Protein AF-A0A810PUP8-F1 (afdb_monomer_lite)

Radius of gyration: 11.88 Å; chains: 1; bounding box: 39×22×23 Å

Sequence (62 aa):
MKVLVACEESQEVCKAFRAKGHESYSCDIQEPSGGHPEWHILGDALVAIKGGASDHDGRTDA

Secondary structure (DSSP, 8-state):
-EEEEES-SS-HHHHHHHHTT-EEEEEESSPP-SS-GGGEEES-HHHHHTT---S--S----

pLDDT: mean 86.85, std 18.72, range [38.44, 98.31]

Structure (mmCIF, N/CA/C/O backbone):
data_AF-A0A810PUP8-F1
#
_entry.id   AF-A0A810PUP8-F1
#
loop_
_atom_site.group_PDB
_atom_site.id
_atom_site.type_symbol
_atom_site.label_atom_id
_atom_site.label_alt_id
_atom_site.label_comp_id
_atom_site.label_asym_id
_atom_site.label_entity_id
_atom_site.label_seq_id
_atom_site.pdbx_PDB_ins_code
_atom_site.Cartn_x
_atom_site.Cartn_y
_atom_site.Cartn_z
_atom_site.occupancy
_atom_site.B_iso_or_equiv
_atom_site.auth_seq_id
_atom_site.auth_comp_id
_atom_site.auth_asym_id
_atom_site.auth_atom_id
_atom_site.pdbx_PDB_model_num
ATOM 1 N N . MET A 1 1 ? -8.618 -9.201 5.952 1.00 94.31 1 MET A N 1
ATOM 2 C CA . MET A 1 1 ? -8.518 -9.261 4.475 1.00 94.31 1 MET A CA 1
ATOM 3 C C . MET A 1 1 ? -7.224 -8.585 4.082 1.00 94.31 1 MET A C 1
ATOM 5 O O . MET A 1 1 ? -6.878 -7.609 4.741 1.00 94.31 1 MET A O 1
ATOM 9 N N . LYS A 1 2 ? -6.534 -9.115 3.070 1.00 94.94 2 LYS A N 1
ATOM 10 C CA . LYS A 1 2 ? -5.361 -8.462 2.491 1.00 94.94 2 LYS A CA 1
ATOM 11 C C . LYS A 1 2 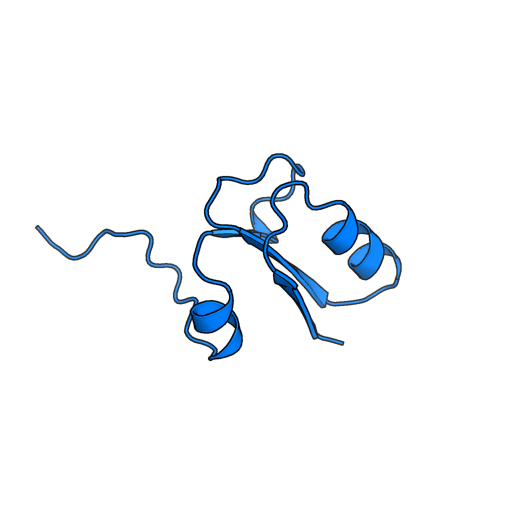? -5.812 -7.461 1.435 1.00 94.94 2 LYS A C 1
ATOM 13 O O . LYS A 1 2 ? -6.638 -7.816 0.596 1.00 94.94 2 LYS A O 1
ATOM 18 N N . VAL A 1 3 ? -5.316 -6.232 1.516 1.00 96.81 3 VAL A N 1
ATOM 19 C CA . VAL A 1 3 ? -5.689 -5.125 0.629 1.00 96.81 3 VAL A CA 1
ATOM 20 C C . VAL A 1 3 ? -4.418 -4.497 0.067 1.00 96.81 3 VAL A C 1
ATOM 22 O O . VAL A 1 3 ? -3.496 -4.187 0.816 1.00 96.81 3 VAL A O 1
ATOM 25 N N . LEU A 1 4 ? -4.384 -4.307 -1.249 1.00 96.50 4 LEU A N 1
ATOM 26 C CA . LEU A 1 4 ? -3.372 -3.513 -1.936 1.00 96.50 4 LEU A CA 1
ATOM 27 C C . LEU A 1 4 ? -4.055 -2.251 -2.462 1.00 96.50 4 LEU A C 1
ATOM 29 O O . LEU A 1 4 ? -5.025 -2.350 -3.216 1.00 96.50 4 LEU A O 1
ATOM 33 N N . VAL A 1 5 ? -3.565 -1.084 -2.059 1.00 97.56 5 VAL A N 1
ATOM 34 C CA . VAL A 1 5 ? -4.048 0.213 -2.532 1.00 97.56 5 VAL A CA 1
ATOM 35 C C . VAL A 1 5 ? -3.036 0.748 -3.540 1.00 97.56 5 VAL A C 1
ATOM 37 O O . VAL A 1 5 ? -1.924 1.102 -3.169 1.00 97.56 5 VAL A O 1
ATOM 40 N N . ALA A 1 6 ? -3.398 0.734 -4.820 1.00 97.06 6 ALA A N 1
ATOM 41 C CA . ALA A 1 6 ? -2.524 1.156 -5.913 1.00 97.06 6 ALA A CA 1
ATOM 42 C C . ALA A 1 6 ? -2.582 2.671 -6.154 1.00 97.06 6 ALA A C 1
ATOM 44 O O . ALA A 1 6 ? -3.625 3.286 -5.920 1.00 97.06 6 ALA A O 1
ATOM 45 N N . CYS A 1 7 ? -1.493 3.223 -6.700 1.00 96.56 7 CYS A N 1
ATOM 46 C CA . CY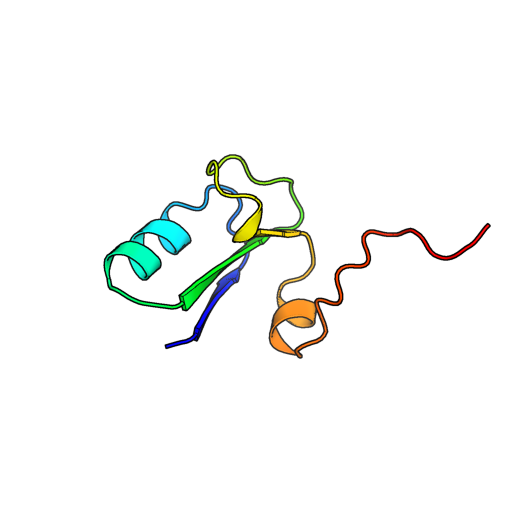S A 1 7 ? -1.303 4.657 -6.945 1.00 96.56 7 CYS A CA 1
ATOM 47 C C . CYS A 1 7 ? -1.528 5.486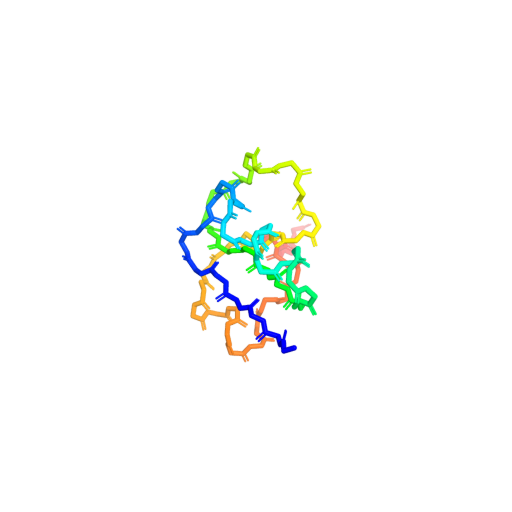 -5.674 1.00 96.56 7 CYS A C 1
ATOM 49 O O . CYS A 1 7 ? -2.261 6.479 -5.684 1.00 96.56 7 CYS A O 1
ATOM 51 N N . GLU A 1 8 ? -0.984 5.004 -4.556 1.00 97.31 8 GLU A N 1
ATOM 52 C CA . GLU A 1 8 ? -1.255 5.563 -3.240 1.00 97.31 8 GLU A CA 1
ATOM 53 C C . GLU A 1 8 ? 0.043 5.835 -2.483 1.00 97.31 8 GLU A C 1
ATOM 55 O O . GLU A 1 8 ? 0.614 4.981 -1.813 1.00 97.31 8 GLU A O 1
ATOM 60 N N . GLU A 1 9 ? 0.529 7.061 -2.641 1.00 97.25 9 GLU A N 1
ATOM 61 C CA . GLU A 1 9 ? 1.770 7.553 -2.041 1.00 97.25 9 GLU A CA 1
ATOM 62 C C . GLU A 1 9 ? 1.550 8.074 -0.600 1.00 97.25 9 GLU A C 1
ATOM 64 O O . GLU A 1 9 ? 2.372 7.845 0.292 1.00 97.25 9 GLU A O 1
ATOM 69 N N . SER A 1 10 ? 0.394 8.697 -0.334 1.00 97.31 10 SER A N 1
ATOM 70 C CA . SER A 1 10 ? 0.094 9.393 0.931 1.00 97.31 10 SER A CA 1
ATOM 71 C C . SER A 1 10 ? -0.303 8.484 2.099 1.00 97.31 10 SER A C 1
ATOM 73 O O . SER A 1 10 ? -0.291 8.906 3.258 1.00 97.31 10 SER A O 1
ATOM 75 N N . GLN A 1 11 ? -0.658 7.229 1.821 1.00 97.50 11 GLN A N 1
ATOM 76 C CA . GLN A 1 11 ? -1.093 6.228 2.802 1.00 97.50 11 GLN A CA 1
ATOM 77 C C . GLN A 1 11 ? -2.391 6.524 3.561 1.00 97.50 11 GLN A C 1
ATOM 79 O O . GLN A 1 11 ? -2.726 5.798 4.500 1.00 97.50 11 GLN A O 1
ATOM 84 N N . GLU A 1 12 ? -3.154 7.550 3.192 1.00 98.06 12 GLU A N 1
ATOM 85 C CA . GLU A 1 12 ? -4.431 7.886 3.831 1.00 98.06 12 GLU A CA 1
ATOM 86 C C . GLU A 1 12 ? -5.440 6.732 3.752 1.00 98.06 12 GLU A C 1
ATOM 88 O O . GLU A 1 12 ? -6.060 6.356 4.755 1.00 98.06 12 GLU A O 1
ATOM 93 N N . VAL A 1 13 ? -5.570 6.105 2.581 1.00 97.88 13 VAL A N 1
ATOM 94 C CA . VAL A 1 13 ? -6.515 4.999 2.382 1.00 97.88 13 VAL A CA 1
ATOM 95 C C . VAL A 1 13 ? -5.975 3.724 3.027 1.00 97.88 13 VAL A C 1
ATOM 97 O O . VAL A 1 13 ? -6.728 3.005 3.692 1.00 97.88 13 VAL A O 1
ATOM 100 N N . CYS A 1 14 ? -4.667 3.472 2.913 1.00 97.69 14 CYS A N 1
ATOM 101 C CA . CYS A 1 14 ? -4.007 2.346 3.573 1.00 97.69 14 CYS A CA 1
ATOM 102 C C . CYS A 1 14 ? -4.211 2.384 5.102 1.00 97.69 14 CYS A C 1
ATOM 104 O O . CYS A 1 14 ? -4.638 1.391 5.708 1.00 97.69 14 CYS A O 1
ATOM 106 N N . LYS A 1 15 ? -4.016 3.556 5.725 1.00 97.88 15 LYS A N 1
ATOM 107 C CA . LYS A 1 15 ? -4.276 3.795 7.154 1.00 97.88 15 LYS A CA 1
ATOM 108 C C . LYS A 1 15 ? -5.738 3.559 7.514 1.00 97.88 15 LYS A C 1
ATOM 110 O O . LYS A 1 15 ? -6.016 2.890 8.510 1.00 97.88 15 LYS A O 1
ATOM 115 N N . ALA A 1 16 ? -6.679 4.040 6.701 1.00 98.19 16 ALA A N 1
ATOM 116 C CA . ALA A 1 16 ? -8.105 3.833 6.945 1.00 98.19 16 ALA A CA 1
ATOM 117 C C . ALA A 1 16 ? -8.503 2.344 6.914 1.00 98.19 16 ALA A C 1
ATOM 119 O O . ALA A 1 16 ? -9.302 1.902 7.745 1.00 98.19 16 ALA A O 1
ATOM 120 N N . PHE A 1 17 ? -7.933 1.546 6.004 1.00 98.31 17 PHE A N 1
ATOM 121 C CA . PHE A 1 17 ? -8.138 0.093 5.991 1.00 98.31 17 PHE A CA 1
ATOM 122 C C . PHE A 1 17 ? -7.524 -0.583 7.223 1.00 98.31 17 PHE A C 1
ATOM 124 O O . PHE A 1 17 ? -8.175 -1.431 7.841 1.00 98.31 17 PHE A O 1
ATOM 131 N N . ARG A 1 18 ? -6.316 -0.182 7.632 1.00 97.25 18 ARG A N 1
ATOM 132 C CA . ARG A 1 18 ? -5.670 -0.713 8.845 1.00 97.25 18 ARG A CA 1
ATOM 133 C C . ARG A 1 18 ? -6.435 -0.376 10.120 1.00 97.25 18 ARG A C 1
ATOM 135 O O . ARG A 1 18 ? -6.623 -1.259 10.951 1.00 97.25 18 ARG A O 1
ATOM 142 N N . ALA A 1 19 ? -6.971 0.838 10.241 1.00 98.0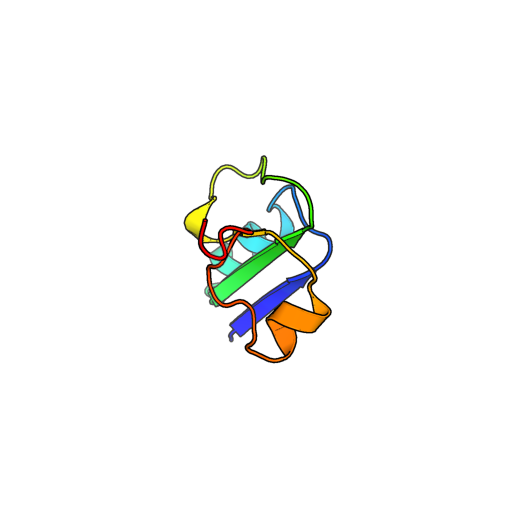0 19 ALA A N 1
ATOM 143 C CA . ALA A 1 19 ? -7.829 1.237 11.360 1.00 98.00 19 ALA A CA 1
ATOM 144 C C . ALA A 1 19 ? -9.102 0.374 11.479 1.00 98.00 19 ALA A C 1
ATOM 146 O O . ALA A 1 19 ? -9.643 0.210 12.569 1.00 98.00 19 ALA A O 1
ATOM 147 N N . LYS A 1 20 ? -9.558 -0.224 10.371 1.00 98.00 20 LYS A N 1
ATOM 148 C CA . LYS A 1 20 ? -10.673 -1.185 10.330 1.00 98.00 20 LYS A CA 1
ATOM 149 C C . LYS A 1 20 ? -10.243 -2.646 10.542 1.00 98.00 20 LYS A C 1
ATOM 151 O O . LYS A 1 20 ? -11.071 -3.545 10.422 1.00 98.00 20 LYS A O 1
ATOM 156 N N . GLY A 1 21 ? -8.971 -2.903 10.856 1.00 97.62 21 GLY A N 1
ATOM 157 C CA . GLY A 1 21 ? -8.439 -4.244 11.116 1.00 97.62 21 GLY A CA 1
ATOM 158 C C . GLY A 1 21 ? -8.092 -5.044 9.857 1.00 97.62 21 GLY A C 1
ATOM 159 O O . GLY A 1 21 ? -8.064 -6.275 9.894 1.00 97.62 21 GLY A O 1
ATOM 160 N N . HIS A 1 22 ? -7.858 -4.378 8.724 1.00 97.94 22 HIS A N 1
ATOM 161 C CA . HIS A 1 22 ? -7.398 -5.033 7.500 1.00 97.94 22 HIS A CA 1
ATOM 162 C C . HIS A 1 22 ? -5.871 -4.977 7.367 1.00 97.94 22 HIS A C 1
ATOM 164 O O . HIS A 1 22 ? -5.233 -3.999 7.749 1.00 97.94 22 HIS A O 1
ATOM 170 N N . GLU A 1 23 ? -5.286 -6.019 6.778 1.00 97.06 23 GLU A N 1
ATOM 171 C CA . GLU A 1 23 ? -3.867 -6.056 6.423 1.00 97.06 23 GLU A CA 1
ATOM 172 C C . GLU A 1 23 ? -3.710 -5.317 5.088 1.00 97.06 23 GLU A C 1
ATOM 174 O O . GLU A 1 23 ? -3.924 -5.896 4.023 1.00 97.06 23 GLU A O 1
ATOM 179 N N . SER A 1 24 ? -3.455 -4.008 5.155 1.00 97.44 24 SER A N 1
ATOM 180 C CA . SER A 1 24 ? -3.384 -3.131 3.980 1.00 97.44 24 SER A CA 1
ATOM 181 C C . SER A 1 24 ? -1.956 -2.701 3.672 1.00 97.44 24 SER A C 1
ATOM 183 O O . SER A 1 24 ? -1.177 -2.435 4.593 1.00 97.44 24 SER A O 1
ATOM 185 N N . TYR A 1 25 ? -1.660 -2.572 2.382 1.00 97.00 25 TYR A N 1
ATOM 186 C CA . TYR A 1 25 ? -0.416 -2.030 1.847 1.00 97.00 25 TYR A CA 1
ATOM 187 C C . TYR A 1 25 ? -0.724 -0.933 0.827 1.00 97.00 25 TYR A C 1
ATOM 189 O O . TYR A 1 25 ? -1.656 -1.066 0.033 1.00 97.00 25 TYR A O 1
ATOM 197 N N . SER A 1 26 ? 0.051 0.142 0.878 1.00 97.69 26 SER A N 1
ATOM 198 C CA . SER A 1 26 ? 0.082 1.203 -0.130 1.00 97.69 26 SER A CA 1
ATOM 199 C C . SER A 1 26 ? 1.080 0.828 -1.225 1.00 97.69 26 SER A C 1
ATOM 201 O O . SER A 1 26 ? 2.045 0.114 -0.949 1.00 97.69 26 SER A O 1
ATOM 203 N N . CYS A 1 27 ? 0.846 1.239 -2.465 1.00 97.50 27 CYS A N 1
ATOM 204 C CA . CYS A 1 27 ? 1.747 0.968 -3.578 1.00 97.50 27 CYS A CA 1
ATOM 205 C C . CYS A 1 27 ? 1.740 2.140 -4.554 1.00 97.50 27 CYS A C 1
ATOM 207 O O . CYS A 1 27 ? 0.694 2.482 -5.110 1.00 97.50 27 CYS A O 1
ATOM 209 N N . ASP A 1 28 ? 2.904 2.742 -4.755 1.00 96.81 28 ASP A N 1
ATOM 210 C CA . ASP A 1 28 ? 3.129 3.831 -5.701 1.00 96.81 28 ASP A CA 1
ATOM 211 C C . ASP A 1 28 ? 4.547 3.721 -6.276 1.00 96.81 28 ASP A C 1
ATOM 213 O O . ASP A 1 28 ? 5.375 2.965 -5.775 1.00 96.81 28 ASP A O 1
ATOM 217 N N . ILE A 1 29 ? 4.834 4.461 -7.342 1.00 94.88 29 ILE A N 1
ATOM 218 C CA . ILE A 1 29 ? 6.183 4.547 -7.919 1.00 94.88 29 ILE A CA 1
ATOM 219 C C . ILE A 1 29 ? 7.050 5.600 -7.212 1.00 94.88 29 ILE A C 1
ATOM 221 O O . ILE A 1 29 ? 8.246 5.685 -7.482 1.00 94.88 29 ILE A O 1
ATOM 225 N N . GLN A 1 30 ? 6.447 6.423 -6.354 1.00 94.88 30 GLN A N 1
ATOM 226 C CA . GLN A 1 30 ? 7.113 7.448 -5.554 1.00 94.88 30 GLN A CA 1
ATOM 227 C C . GLN A 1 30 ? 7.354 6.972 -4.123 1.00 94.88 30 GLN A C 1
ATOM 229 O O . GLN A 1 30 ? 6.587 6.174 -3.592 1.00 94.88 30 GLN A O 1
ATOM 234 N N . GLU A 1 31 ? 8.398 7.503 -3.481 1.00 94.06 31 GLU A N 1
ATOM 235 C CA . GLU A 1 31 ? 8.636 7.267 -2.056 1.00 94.06 31 GLU A CA 1
ATOM 236 C C . GLU A 1 31 ? 7.458 7.774 -1.204 1.00 94.06 31 GLU A C 1
ATOM 238 O O . GLU A 1 31 ? 6.916 8.844 -1.487 1.00 94.06 31 GLU A O 1
ATOM 243 N N . PRO A 1 32 ? 7.070 7.050 -0.142 1.00 96.06 32 PRO A N 1
ATOM 244 C CA . PRO A 1 32 ? 5.881 7.383 0.628 1.00 96.06 32 PRO A CA 1
ATOM 245 C C . PRO A 1 32 ? 6.069 8.589 1.558 1.00 96.06 32 PRO A C 1
ATOM 247 O O . PRO A 1 32 ? 6.981 8.611 2.386 1.00 96.06 32 PRO A O 1
ATOM 250 N N . SER A 1 33 ? 5.100 9.502 1.573 1.00 95.56 33 SER A N 1
ATOM 251 C CA . SER A 1 33 ? 4.983 10.583 2.568 1.00 95.56 33 SER A CA 1
ATOM 252 C C . SER A 1 33 ? 4.121 10.222 3.781 1.00 95.56 33 SER A C 1
ATOM 254 O O . SER A 1 33 ? 4.142 10.922 4.794 1.00 95.56 33 SER A O 1
ATOM 256 N N . GLY A 1 34 ? 3.382 9.111 3.721 1.00 92.31 34 GLY A N 1
ATOM 257 C CA . GLY A 1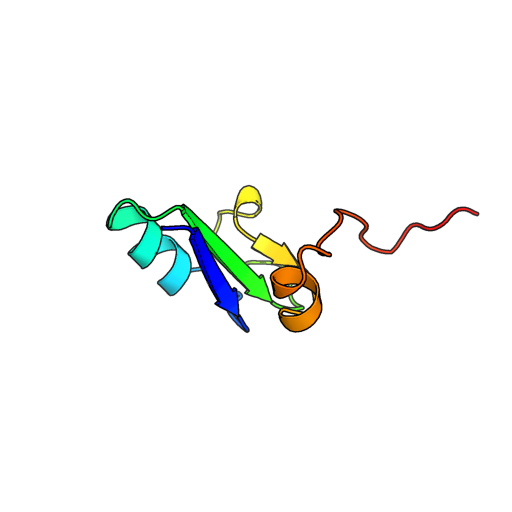 34 ? 2.392 8.728 4.734 1.00 92.31 34 GLY A CA 1
ATOM 258 C C . GLY A 1 34 ? 2.922 8.255 6.094 1.00 92.31 34 GLY A C 1
ATOM 259 O O . GLY A 1 34 ? 2.117 7.914 6.964 1.00 92.31 34 GLY A O 1
ATOM 260 N N . GLY A 1 35 ? 4.245 8.229 6.288 1.00 94.31 35 GLY A N 1
ATOM 261 C CA . GLY A 1 35 ? 4.900 7.954 7.574 1.00 94.31 35 GLY A CA 1
ATOM 262 C C . GLY A 1 35 ? 5.070 6.476 7.942 1.00 94.31 35 GLY A C 1
ATOM 263 O O . GLY A 1 35 ? 5.609 6.190 9.008 1.00 94.31 35 GLY A O 1
ATOM 264 N N . HIS A 1 36 ? 4.651 5.553 7.072 1.00 95.62 36 HIS A N 1
ATOM 265 C CA . HIS A 1 36 ? 4.781 4.109 7.290 1.00 95.62 36 HIS A CA 1
ATOM 266 C C . HIS A 1 36 ? 5.441 3.422 6.084 1.00 95.62 36 HIS A C 1
ATOM 268 O O . HIS A 1 36 ? 4.756 2.815 5.254 1.00 95.62 36 HIS A O 1
ATOM 274 N N . PRO A 1 37 ? 6.768 3.559 5.907 1.00 94.75 37 PRO A N 1
ATOM 275 C CA . PRO A 1 37 ? 7.476 2.951 4.780 1.00 94.75 37 PRO A CA 1
ATOM 276 C C . PRO A 1 37 ? 7.366 1.420 4.774 1.00 94.75 37 PRO A C 1
ATOM 278 O O . PRO A 1 37 ? 7.368 0.808 3.715 1.00 94.75 37 PRO A O 1
ATOM 281 N N . GLU A 1 38 ? 7.175 0.788 5.933 1.00 95.38 38 GLU A N 1
ATOM 282 C CA . GLU A 1 38 ? 7.010 -0.659 6.056 1.00 95.38 38 GLU A CA 1
ATOM 283 C C . GLU A 1 38 ? 5.658 -1.177 5.528 1.00 95.38 38 GLU A C 1
ATOM 285 O O . GLU A 1 38 ? 5.433 -2.386 5.455 1.00 95.38 38 GLU A O 1
ATOM 290 N N . TRP A 1 39 ? 4.733 -0.278 5.170 1.00 95.81 39 TRP A N 1
ATOM 291 C CA . TRP A 1 39 ? 3.451 -0.609 4.533 1.00 95.81 39 TRP A CA 1
ATOM 292 C C . TRP A 1 39 ? 3.415 -0.197 3.063 1.00 95.81 39 TRP A C 1
ATOM 294 O O . TRP A 1 39 ? 2.352 -0.284 2.444 1.00 95.81 39 TRP A O 1
ATOM 304 N N . HIS A 1 40 ? 4.532 0.284 2.520 1.00 96.44 40 HIS A N 1
ATOM 305 C CA . HIS A 1 40 ? 4.609 0.827 1.178 1.00 96.44 40 HIS A CA 1
ATOM 306 C C . HIS A 1 40 ? 5.403 -0.087 0.251 1.00 96.44 40 HIS A C 1
ATOM 308 O O . HIS A 1 40 ? 6.544 -0.445 0.524 1.00 96.44 40 HIS A O 1
ATOM 314 N N . ILE A 1 41 ? 4.785 -0.447 -0.866 1.00 95.19 41 ILE A N 1
ATOM 315 C CA . ILE A 1 41 ? 5.412 -1.186 -1.952 1.00 95.19 41 ILE A CA 1
ATOM 316 C C . ILE A 1 41 ? 5.783 -0.167 -3.023 1.00 95.19 41 ILE A C 1
ATOM 318 O O . ILE A 1 41 ? 4.922 0.275 -3.785 1.00 95.19 41 ILE A O 1
ATOM 322 N N . LEU A 1 42 ? 7.064 0.191 -3.071 1.00 95.75 42 LEU A N 1
ATOM 323 C CA . LEU A 1 42 ? 7.592 1.097 -4.082 1.00 95.75 42 LEU A CA 1
ATOM 324 C C . LEU A 1 42 ? 7.717 0.354 -5.420 1.00 95.75 42 LEU A C 1
ATOM 326 O O . LEU A 1 42 ? 8.597 -0.491 -5.586 1.00 95.75 42 LEU A O 1
ATOM 330 N N . GLY A 1 43 ? 6.825 0.632 -6.370 1.00 93.25 43 GLY A N 1
ATOM 331 C CA . GLY A 1 43 ? 6.856 0.024 -7.697 1.00 93.25 43 GLY A CA 1
ATOM 332 C C . GLY A 1 43 ? 5.496 -0.109 -8.381 1.00 93.25 43 GLY A C 1
ATOM 333 O O . GLY A 1 43 ? 4.502 0.510 -8.012 1.00 93.25 43 GLY A O 1
ATOM 334 N N . ASP A 1 44 ? 5.463 -0.929 -9.433 1.00 93.75 44 ASP A N 1
ATOM 335 C CA . ASP A 1 44 ? 4.266 -1.167 -10.242 1.00 93.75 44 ASP A CA 1
ATOM 336 C C . ASP A 1 44 ? 3.261 -2.079 -9.509 1.00 93.75 44 ASP A C 1
ATOM 338 O O . ASP A 1 44 ? 3.545 -3.238 -9.180 1.00 93.75 44 ASP A O 1
ATOM 342 N N . ALA A 1 45 ? 2.038 -1.582 -9.314 1.00 93.19 45 ALA A N 1
ATOM 343 C CA . ALA A 1 45 ? 0.960 -2.309 -8.648 1.00 93.19 45 ALA A CA 1
ATOM 344 C C . ALA A 1 45 ? 0.548 -3.615 -9.359 1.00 93.19 45 ALA A C 1
ATOM 346 O O . ALA A 1 45 ? 0.134 -4.574 -8.701 1.00 93.19 45 ALA A O 1
ATOM 347 N N . LEU A 1 46 ? 0.675 -3.695 -10.689 1.00 93.31 46 LEU A N 1
ATOM 348 C CA . LEU A 1 46 ? 0.416 -4.915 -11.459 1.00 93.31 46 LEU A CA 1
ATOM 349 C C . LEU A 1 46 ? 1.482 -5.986 -11.214 1.00 93.31 46 LEU A C 1
ATOM 351 O O . LEU A 1 46 ? 1.192 -7.175 -11.355 1.00 93.31 46 LEU A O 1
ATOM 355 N N . VAL A 1 47 ? 2.706 -5.592 -10.864 1.00 91.75 47 VAL A N 1
ATOM 356 C CA . VAL A 1 47 ? 3.760 -6.523 -10.440 1.00 91.75 47 VAL A CA 1
ATOM 357 C C . VAL A 1 47 ? 3.490 -6.985 -9.008 1.00 91.75 47 VAL A C 1
ATOM 359 O O . VAL A 1 47 ? 3.508 -8.189 -8.737 1.00 91.75 47 VAL A O 1
ATOM 362 N N . ALA A 1 48 ? 3.131 -6.054 -8.121 1.00 89.69 48 ALA A N 1
ATOM 363 C CA . ALA A 1 48 ? 2.798 -6.350 -6.730 1.00 89.69 48 ALA A CA 1
ATOM 364 C C . ALA A 1 48 ? 1.628 -7.342 -6.598 1.00 89.69 48 ALA A C 1
ATOM 366 O O . ALA A 1 48 ? 1.736 -8.338 -5.880 1.00 89.69 48 ALA A O 1
ATOM 367 N N . ILE A 1 49 ? 0.536 -7.148 -7.348 1.00 90.25 49 ILE A N 1
ATOM 368 C CA . ILE A 1 49 ? -0.642 -8.032 -7.276 1.00 90.25 49 ILE A CA 1
ATOM 369 C C . ILE A 1 49 ? -0.384 -9.443 -7.825 1.00 90.25 49 ILE A C 1
ATOM 371 O O . ILE A 1 49 ? -1.054 -10.393 -7.426 1.00 90.25 49 ILE A O 1
ATOM 375 N N . LYS A 1 50 ? 0.610 -9.612 -8.706 1.00 88.75 50 LYS A N 1
ATOM 376 C CA . LYS A 1 50 ? 1.038 -10.933 -9.200 1.00 88.75 50 LYS A CA 1
ATOM 377 C C . LYS A 1 50 ? 1.845 -11.722 -8.160 1.00 88.75 50 LYS A C 1
ATOM 379 O O . LYS A 1 50 ? 2.242 -12.848 -8.444 1.00 88.75 50 LYS A O 1
ATOM 384 N N . GLY A 1 51 ? 2.086 -11.150 -6.976 1.00 72.69 51 GLY A N 1
ATOM 385 C CA . GLY A 1 51 ? 2.948 -11.723 -5.939 1.00 72.69 51 GLY A CA 1
ATOM 386 C C . GLY A 1 51 ? 4.439 -11.502 -6.206 1.00 72.69 51 GLY A C 1
ATOM 387 O O . GLY A 1 51 ? 5.266 -12.157 -5.582 1.00 72.69 51 GLY A O 1
ATOM 388 N N . GLY A 1 52 ? 4.772 -10.612 -7.149 1.00 59.91 52 GLY A N 1
ATOM 389 C CA . GLY A 1 52 ? 6.127 -10.358 -7.637 1.00 59.91 52 GLY A CA 1
ATOM 390 C C . GLY A 1 52 ? 6.768 -9.073 -7.117 1.00 59.91 52 GLY A C 1
ATOM 391 O O . GLY A 1 52 ? 7.778 -8.658 -7.673 1.00 59.91 52 GLY A O 1
ATOM 392 N N . ALA A 1 53 ? 6.221 -8.436 -6.077 1.00 52.94 53 ALA A N 1
ATOM 393 C CA . ALA A 1 53 ? 6.963 -7.422 -5.326 1.00 52.94 53 ALA A CA 1
ATOM 394 C C . ALA A 1 53 ? 8.011 -8.129 -4.452 1.00 52.94 53 ALA A C 1
ATOM 396 O O . ALA A 1 53 ? 7.888 -8.205 -3.236 1.00 52.94 53 ALA A O 1
ATOM 397 N N . SER A 1 54 ? 8.998 -8.751 -5.094 1.00 50.06 54 SER A N 1
ATOM 398 C CA . SER A 1 54 ? 10.261 -9.066 -4.446 1.00 50.06 54 SER A CA 1
ATOM 399 C C . SER A 1 54 ? 10.949 -7.740 -4.154 1.00 50.06 54 SER A C 1
ATOM 401 O O . SER A 1 54 ? 11.064 -6.924 -5.068 1.00 50.06 54 SER A O 1
ATOM 403 N N . ASP A 1 55 ? 11.375 -7.553 -2.909 1.00 49.72 55 ASP A N 1
ATOM 404 C CA . ASP A 1 55 ? 12.113 -6.419 -2.338 1.00 49.72 55 ASP A CA 1
ATOM 405 C C . ASP A 1 55 ? 13.457 -6.113 -3.041 1.00 49.72 55 ASP A C 1
ATOM 407 O O . ASP A 1 55 ? 14.515 -6.043 -2.419 1.00 49.72 55 ASP A O 1
ATOM 411 N N . HIS A 1 56 ? 13.447 -5.944 -4.359 1.00 48.41 56 HIS A N 1
ATOM 412 C CA . HIS A 1 56 ? 14.612 -5.636 -5.169 1.00 48.41 56 HIS A CA 1
ATOM 413 C C . HIS A 1 56 ? 14.366 -4.335 -5.923 1.00 48.41 56 HIS A C 1
ATOM 415 O O . HIS A 1 56 ? 14.101 -4.306 -7.123 1.00 48.41 56 HIS A O 1
ATOM 421 N N . ASP A 1 57 ? 14.506 -3.245 -5.173 1.00 45.75 57 ASP A N 1
ATOM 422 C CA . ASP A 1 57 ? 14.980 -1.969 -5.696 1.00 45.75 57 ASP A CA 1
ATOM 423 C C . ASP A 1 57 ? 16.297 -2.205 -6.455 1.00 45.75 57 ASP A C 1
ATOM 425 O O . ASP A 1 57 ? 17.360 -2.312 -5.850 1.00 45.75 57 ASP A O 1
ATOM 429 N N . GLY A 1 58 ? 16.215 -2.411 -7.771 1.00 45.53 58 GLY A N 1
ATOM 430 C CA . GLY A 1 58 ? 17.212 -1.990 -8.764 1.00 45.53 58 GLY A CA 1
ATOM 431 C C . GLY A 1 58 ? 18.693 -2.383 -8.622 1.00 45.53 58 GLY A C 1
ATOM 432 O O . GLY A 1 58 ? 19.481 -1.951 -9.458 1.00 45.53 58 GLY A O 1
ATOM 433 N N . ARG A 1 59 ? 19.126 -3.184 -7.644 1.00 43.75 59 ARG A N 1
ATOM 434 C CA . ARG A 1 59 ? 20.517 -3.649 -7.514 1.00 43.75 59 ARG A CA 1
ATOM 435 C C . ARG A 1 59 ? 20.624 -5.095 -7.952 1.00 43.75 59 ARG A C 1
ATOM 437 O O . ARG A 1 59 ? 20.644 -6.010 -7.135 1.00 43.75 59 ARG A O 1
ATOM 444 N N . THR A 1 60 ? 20.684 -5.281 -9.263 1.00 46.28 60 THR A N 1
ATOM 445 C CA . THR A 1 60 ? 21.380 -6.436 -9.827 1.00 46.28 60 THR A CA 1
ATOM 446 C C . THR A 1 60 ? 22.866 -6.095 -9.894 1.00 46.28 60 THR A C 1
ATOM 448 O O . THR A 1 60 ? 23.241 -4.974 -10.229 1.00 46.28 60 THR A O 1
ATOM 451 N N . ASP A 1 61 ? 23.661 -7.072 -9.496 1.00 42.66 61 ASP A N 1
ATOM 4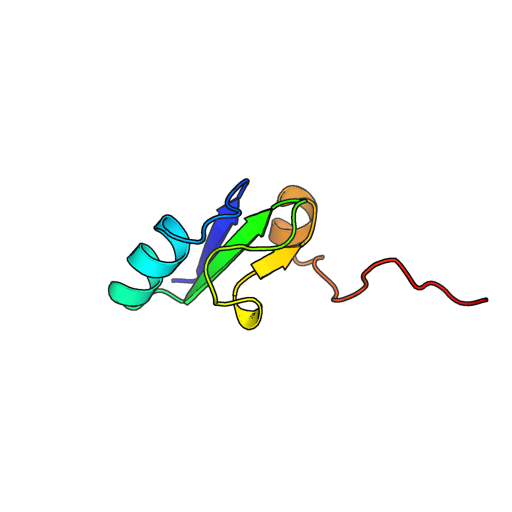52 C CA . ASP A 1 61 ? 25.113 -7.121 -9.362 1.00 42.66 61 ASP A CA 1
ATOM 453 C C . ASP A 1 61 ? 25.930 -6.290 -10.374 1.00 42.66 61 ASP A C 1
ATOM 455 O O . ASP A 1 61 ? 25.772 -6.420 -11.591 1.00 42.66 61 ASP A O 1
ATOM 459 N N . ALA A 1 62 ? 26.878 -5.514 -9.835 1.00 38.44 62 ALA A N 1
ATOM 460 C CA . ALA A 1 62 ? 28.122 -5.102 -10.484 1.00 38.44 62 ALA A CA 1
ATOM 461 C C . ALA A 1 62 ? 29.300 -5.524 -9.595 1.00 38.44 62 ALA A C 1
ATOM 463 O O . ALA A 1 62 ? 29.174 -5.366 -8.357 1.00 38.44 62 ALA A O 1
#

Foldseek 3Di:
DEEEAEQFQQCPVQVVCVVVVYNYAYEHCDHHPNPCSVRYQNDDVVCVVVVNSDVDDPDDDD

Organism: NCBI:txid2714353